Protein AF-H9WPU0-F1 (afdb_monomer_lite)

Sequence (119 aa):
LEGKLTPQDVCSEEHQRLALEAARQGIVLLKNSRGYLPLSKTQTKSLAVIGPNANKGLTLLGNYFGPPCNIITPLQGLQKYVANTLYYPGCEDVACISDNLFGEALENANKVDAVVVVV

pLDDT: mean 94.8, std 6.62, range [50.38, 98.56]

Structure (mmCIF, N/CA/C/O backbone):
data_AF-H9WPU0-F1
#
_entry.id   AF-H9WPU0-F1
#
loop_
_atom_site.group_PDB
_atom_site.id
_atom_site.type_symbol
_atom_site.label_atom_id
_atom_site.label_alt_id
_atom_site.label_comp_id
_atom_site.label_asym_id
_atom_site.label_entity_id
_atom_site.label_seq_id
_atom_site.pdbx_PDB_ins_code
_atom_site.Cartn_x
_atom_site.Cartn_y
_atom_site.Cartn_z
_atom_site.occupancy
_atom_site.B_iso_or_equiv
_atom_site.auth_seq_id
_atom_site.auth_comp_id
_atom_site.auth_asym_id
_atom_site.auth_atom_id
_atom_site.pdbx_PDB_model_num
ATOM 1 N N . LEU A 1 1 ? 19.079 5.081 -36.554 1.00 50.38 1 LEU A N 1
ATOM 2 C CA . LEU A 1 1 ? 18.865 5.688 -35.223 1.00 50.38 1 LEU A CA 1
ATOM 3 C C . LEU A 1 1 ? 19.000 4.569 -34.206 1.00 50.38 1 LEU A C 1
ATOM 5 O O . LEU A 1 1 ? 18.004 3.975 -33.822 1.00 50.38 1 LEU A O 1
ATOM 9 N N . GLU A 1 2 ? 20.231 4.194 -33.871 1.00 56.12 2 GLU A N 1
ATOM 10 C CA . GLU A 1 2 ? 20.459 3.204 -32.817 1.00 56.12 2 GLU A CA 1
ATOM 11 C C . GLU A 1 2 ? 20.368 3.919 -31.467 1.00 56.12 2 GLU A C 1
ATOM 13 O O . GLU A 1 2 ? 20.983 4.971 -31.268 1.00 56.12 2 GLU A O 1
ATOM 18 N N . GLY A 1 3 ? 19.505 3.413 -30.587 1.00 67.44 3 GLY A N 1
ATOM 19 C CA . GLY A 1 3 ? 19.231 4.020 -29.290 1.00 67.44 3 GLY A CA 1
ATOM 20 C C . GLY A 1 3 ? 20.454 3.927 -28.383 1.00 67.44 3 GLY A C 1
ATOM 21 O O . GLY A 1 3 ? 20.962 2.840 -28.137 1.00 67.44 3 GLY A O 1
ATOM 22 N N . LYS A 1 4 ? 20.908 5.068 -27.858 1.00 84.81 4 LYS A N 1
ATOM 23 C CA . LYS A 1 4 ? 22.030 5.176 -26.909 1.00 84.81 4 LYS A CA 1
ATOM 24 C C . LYS A 1 4 ? 21.638 4.799 -25.470 1.00 84.81 4 LYS 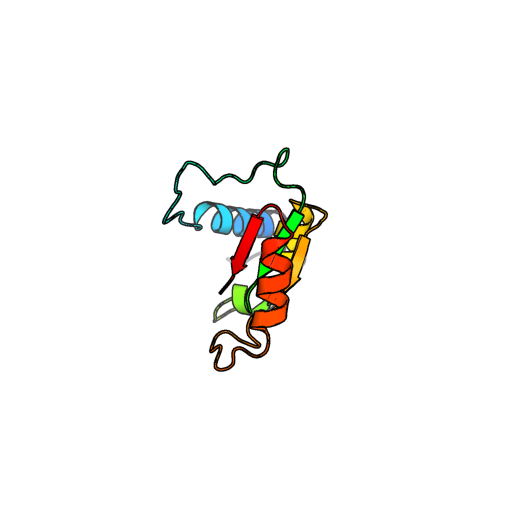A C 1
ATOM 26 O O . LYS A 1 4 ? 22.143 5.403 -24.533 1.00 84.81 4 LYS A O 1
ATOM 31 N N . LEU A 1 5 ? 20.699 3.873 -25.294 1.00 87.88 5 LEU A N 1
ATOM 32 C CA . LEU A 1 5 ? 20.267 3.448 -23.965 1.00 87.88 5 LEU A CA 1
ATOM 33 C C . LEU A 1 5 ? 21.208 2.366 -23.440 1.00 87.88 5 LEU A C 1
ATOM 35 O O . LEU A 1 5 ? 21.546 1.414 -24.141 1.00 87.88 5 LEU A O 1
ATOM 39 N N . THR A 1 6 ? 21.610 2.517 -22.190 1.00 91.00 6 THR A N 1
ATOM 40 C CA . THR A 1 6 ? 22.473 1.608 -21.445 1.00 91.00 6 THR A CA 1
ATOM 41 C C . THR A 1 6 ? 21.722 1.057 -20.231 1.00 91.00 6 THR A C 1
ATOM 43 O O . THR A 1 6 ? 20.695 1.608 -19.827 1.00 91.00 6 THR A O 1
ATOM 46 N N . PRO A 1 7 ? 22.232 0.003 -19.570 1.00 89.19 7 PRO A N 1
ATOM 47 C CA . PRO A 1 7 ? 21.652 -0.468 -18.315 1.00 89.19 7 PRO A CA 1
ATOM 48 C C . PRO A 1 7 ? 21.574 0.595 -17.206 1.00 89.19 7 PRO A C 1
ATOM 50 O O . PRO A 1 7 ? 20.757 0.448 -16.307 1.00 89.19 7 PRO A O 1
ATOM 53 N N . GLN A 1 8 ? 22.387 1.659 -17.257 1.00 89.12 8 GLN A N 1
ATOM 54 C CA . GLN A 1 8 ? 22.339 2.754 -16.275 1.00 89.12 8 GLN A CA 1
ATOM 55 C C . GLN A 1 8 ? 21.109 3.654 -16.460 1.00 89.12 8 GLN A C 1
ATOM 57 O O . GLN A 1 8 ? 20.684 4.317 -15.516 1.00 89.12 8 GLN A O 1
ATOM 62 N N . ASP A 1 9 ? 20.524 3.658 -17.659 1.00 91.00 9 ASP A N 1
ATOM 63 C CA . ASP A 1 9 ? 19.299 4.400 -17.966 1.00 91.00 9 ASP A CA 1
ATOM 64 C C . ASP A 1 9 ? 18.046 3.640 -17.487 1.00 91.00 9 ASP A C 1
ATOM 66 O O . ASP A 1 9 ? 16.971 4.216 -17.290 1.00 91.00 9 ASP A O 1
ATOM 70 N N . VAL A 1 10 ? 18.181 2.332 -17.245 1.00 90.88 10 VAL A N 1
ATOM 71 C CA . VAL A 1 10 ? 17.145 1.497 -16.631 1.00 90.88 10 VAL A CA 1
ATOM 72 C C . VAL A 1 10 ? 17.080 1.808 -15.135 1.00 90.88 10 VAL A C 1
ATOM 74 O O . VAL A 1 10 ? 18.100 1.969 -14.476 1.00 90.88 10 VAL A O 1
ATOM 77 N N . CYS A 1 11 ? 15.869 1.891 -14.578 1.00 92.94 11 CYS A N 1
ATOM 78 C CA . CYS A 1 11 ? 15.650 2.208 -13.160 1.00 92.94 11 CYS A CA 1
ATOM 79 C C . CYS A 1 11 ? 16.179 3.578 -12.693 1.00 92.94 11 CYS A C 1
ATOM 81 O O . CYS A 1 11 ? 16.330 3.781 -11.485 1.00 92.94 11 CYS A O 1
ATOM 83 N N . SER A 1 12 ? 16.415 4.526 -13.608 1.00 94.81 12 SER A N 1
ATOM 84 C CA . SER A 1 12 ? 16.805 5.896 -13.259 1.00 94.81 12 SER A CA 1
ATOM 85 C C . SER A 1 12 ? 15.817 6.545 -12.279 1.00 94.81 12 SER A C 1
ATOM 87 O O . SER A 1 12 ? 14.634 6.190 -12.213 1.00 94.81 12 SER A O 1
ATOM 89 N N . GLU A 1 13 ? 16.291 7.525 -11.506 1.00 95.25 13 GLU A N 1
ATOM 90 C CA . GLU A 1 13 ? 15.433 8.247 -10.562 1.00 95.25 13 GLU A CA 1
ATOM 91 C C . GLU A 1 13 ? 14.258 8.935 -11.277 1.00 95.25 13 GLU A C 1
ATOM 93 O O . GLU A 1 13 ? 13.142 8.951 -10.762 1.00 95.25 13 GLU A O 1
ATOM 98 N N . GLU A 1 14 ? 14.484 9.450 -12.486 1.00 95.88 14 GLU A N 1
ATOM 99 C CA . GLU A 1 14 ? 13.445 10.058 -13.315 1.00 95.88 14 GLU A CA 1
ATOM 100 C C . GLU A 1 14 ? 12.329 9.060 -13.658 1.00 95.88 14 GLU A C 1
ATOM 102 O O . GLU A 1 14 ? 11.154 9.361 -13.442 1.00 95.88 14 GLU A O 1
ATOM 107 N N . HIS A 1 15 ? 12.675 7.843 -14.093 1.00 95.94 15 HIS A N 1
ATOM 108 C CA . HIS A 1 15 ? 11.690 6.798 -14.385 1.00 95.94 15 HIS A CA 1
ATOM 109 C C . HIS A 1 15 ? 10.909 6.374 -13.132 1.00 95.94 15 HIS A C 1
ATOM 111 O O . HIS A 1 15 ? 9.689 6.206 -13.185 1.00 95.94 15 HIS A O 1
ATOM 117 N N . GLN A 1 16 ? 11.584 6.247 -11.984 1.00 95.94 16 GLN A N 1
ATOM 118 C CA . GLN A 1 16 ? 10.922 5.917 -10.716 1.00 95.94 16 GLN A CA 1
ATOM 119 C C . GLN A 1 16 ? 9.982 7.040 -10.247 1.00 95.94 16 GLN A C 1
ATOM 121 O O . GLN A 1 16 ? 8.881 6.764 -9.765 1.00 95.94 16 GLN A O 1
ATOM 126 N N . ARG A 1 17 ? 10.376 8.310 -10.419 1.00 97.06 17 ARG A N 1
ATOM 127 C CA . ARG A 1 17 ? 9.525 9.474 -10.122 1.00 97.06 17 ARG A CA 1
ATOM 128 C C . ARG A 1 17 ? 8.308 9.528 -11.042 1.00 97.06 17 ARG A C 1
ATOM 130 O O . ARG A 1 17 ? 7.214 9.786 -10.549 1.00 97.06 17 ARG A O 1
ATOM 137 N N . LEU A 1 18 ? 8.472 9.237 -12.333 1.00 97.50 18 LEU A N 1
ATOM 138 C CA . LEU A 1 18 ? 7.358 9.177 -13.280 1.00 97.50 18 LEU A CA 1
ATOM 139 C C . LEU A 1 18 ? 6.354 8.078 -12.905 1.00 97.50 18 LEU A C 1
ATOM 141 O O . LEU A 1 18 ? 5.153 8.334 -12.889 1.00 97.50 18 LEU A O 1
ATOM 145 N N . ALA A 1 19 ? 6.830 6.883 -12.537 1.00 96.25 19 ALA A N 1
ATOM 146 C CA . ALA A 1 19 ? 5.964 5.798 -12.071 1.00 96.25 19 ALA A CA 1
ATOM 147 C C . ALA A 1 19 ? 5.192 6.180 -10.793 1.00 96.25 19 ALA A C 1
ATOM 149 O O . ALA A 1 19 ? 3.994 5.915 -10.681 1.00 96.25 19 ALA A O 1
ATOM 150 N N . LEU A 1 20 ? 5.857 6.852 -9.845 1.00 96.88 20 LEU A N 1
ATOM 151 C CA . LEU A 1 20 ? 5.220 7.364 -8.632 1.00 96.88 20 LEU A CA 1
ATOM 152 C C . LEU A 1 20 ? 4.157 8.426 -8.942 1.00 96.88 20 LEU A C 1
ATOM 154 O O . LEU A 1 20 ? 3.092 8.422 -8.325 1.00 96.88 20 LEU A O 1
ATOM 158 N N . GLU A 1 21 ? 4.431 9.330 -9.879 1.00 98.44 21 GLU A N 1
ATOM 159 C CA . GLU A 1 21 ? 3.486 10.376 -10.268 1.00 98.44 21 GLU A CA 1
ATOM 160 C C . GLU A 1 21 ? 2.262 9.793 -10.980 1.00 98.44 21 GLU A C 1
ATOM 162 O O . GLU A 1 21 ? 1.132 10.126 -10.628 1.00 98.44 21 GLU A O 1
ATOM 167 N N . ALA A 1 22 ? 2.469 8.842 -11.893 1.00 98.12 22 ALA A N 1
ATOM 168 C CA . ALA A 1 22 ? 1.381 8.119 -12.542 1.00 98.12 22 ALA A CA 1
ATOM 169 C C . ALA A 1 22 ? 0.475 7.419 -11.512 1.00 98.12 22 ALA A C 1
ATOM 171 O O . ALA A 1 22 ? -0.748 7.534 -11.587 1.00 98.12 22 ALA A O 1
ATOM 172 N N . ALA A 1 23 ? 1.056 6.762 -10.501 1.00 96.81 23 ALA A N 1
ATOM 173 C CA . ALA A 1 23 ? 0.289 6.146 -9.418 1.00 96.81 23 ALA A CA 1
ATOM 174 C C . ALA A 1 23 ? -0.495 7.183 -8.592 1.00 96.81 23 ALA A C 1
ATOM 176 O O . ALA A 1 23 ? -1.661 6.959 -8.272 1.00 96.81 23 ALA A O 1
ATOM 177 N N . ARG A 1 24 ? 0.110 8.334 -8.267 1.00 97.88 24 ARG A N 1
ATOM 178 C CA . ARG A 1 24 ? -0.555 9.419 -7.520 1.00 97.88 24 ARG A CA 1
ATOM 179 C C . ARG A 1 24 ? -1.746 10.004 -8.270 1.00 97.88 24 ARG A C 1
ATOM 181 O O . ARG A 1 24 ? -2.761 10.286 -7.643 1.00 97.88 24 ARG A O 1
ATOM 188 N N . GLN A 1 25 ? -1.623 10.176 -9.583 1.00 98.50 25 GLN A N 1
ATOM 189 C CA . GLN A 1 25 ? -2.689 10.728 -10.420 1.00 98.50 25 GLN A CA 1
ATOM 190 C C . GLN A 1 25 ? -3.754 9.689 -10.797 1.00 98.50 25 GLN A C 1
ATOM 192 O O . GLN A 1 25 ? -4.892 10.057 -11.075 1.00 98.50 25 GLN A O 1
ATOM 197 N N . GLY A 1 26 ? -3.407 8.398 -10.797 1.00 98.12 26 GLY A N 1
ATOM 198 C CA . GLY A 1 26 ? -4.310 7.310 -11.181 1.00 98.12 26 GLY A CA 1
ATOM 199 C C . GLY A 1 26 ? -5.256 6.815 -10.079 1.00 98.12 26 GLY A C 1
ATOM 200 O O . GLY A 1 26 ? -6.208 6.098 -10.384 1.00 98.12 26 GLY A O 1
ATOM 201 N N . ILE A 1 27 ? -5.029 7.165 -8.807 1.00 98.25 27 ILE A N 1
ATOM 202 C CA . ILE A 1 27 ? -5.904 6.750 -7.696 1.00 98.25 27 ILE A CA 1
ATOM 203 C C . ILE A 1 27 ? -7.214 7.548 -7.722 1.00 98.25 27 ILE A C 1
ATOM 205 O O . ILE A 1 27 ? -7.213 8.777 -7.687 1.00 98.25 27 ILE A O 1
ATOM 209 N N . VAL A 1 28 ? -8.347 6.839 -7.692 1.00 98.25 28 VAL A N 1
ATOM 210 C CA . VAL A 1 28 ? -9.689 7.439 -7.695 1.00 98.25 28 VAL A CA 1
ATOM 211 C C . VAL A 1 28 ? -10.342 7.326 -6.316 1.00 98.25 28 VAL A C 1
ATOM 213 O O . VAL A 1 28 ? -10.565 6.231 -5.800 1.00 98.25 28 VAL A O 1
ATOM 216 N N . LEU A 1 29 ? -10.712 8.465 -5.727 1.00 98.19 29 LEU A N 1
ATOM 217 C CA . LEU A 1 29 ? -11.494 8.520 -4.490 1.00 98.19 29 LEU A CA 1
ATOM 218 C C . LEU A 1 29 ? -12.991 8.380 -4.797 1.00 98.19 29 LEU A C 1
ATOM 220 O O . LEU A 1 29 ? -13.650 9.350 -5.161 1.00 98.19 29 LEU A O 1
ATOM 224 N N . LEU A 1 30 ? -13.539 7.175 -4.621 1.00 98.38 30 LEU A N 1
ATOM 225 C CA . LEU A 1 30 ? -14.954 6.895 -4.912 1.00 98.38 30 LEU A CA 1
ATOM 226 C C . LEU A 1 30 ? -15.916 7.408 -3.831 1.00 98.38 30 LEU A C 1
ATOM 228 O O . LEU A 1 30 ? -17.041 7.802 -4.129 1.00 98.38 30 LEU A O 1
ATOM 232 N N . LYS A 1 31 ? -15.499 7.385 -2.560 1.00 98.00 31 LYS A N 1
ATOM 233 C CA . LYS A 1 31 ? -16.334 7.790 -1.424 1.00 98.00 31 LYS A CA 1
ATOM 234 C C . LYS A 1 31 ? -15.485 8.428 -0.334 1.00 98.00 31 LYS A C 1
ATOM 236 O O . LYS A 1 31 ? -14.508 7.841 0.115 1.00 98.00 31 LYS A O 1
ATOM 241 N N . ASN A 1 32 ? -15.916 9.592 0.146 1.00 97.88 32 ASN A N 1
ATOM 242 C CA . ASN A 1 32 ? -15.368 10.229 1.341 1.00 97.88 32 ASN A CA 1
ATOM 243 C C . ASN A 1 32 ? -16.509 10.794 2.188 1.00 97.88 32 ASN A C 1
ATOM 245 O O . ASN A 1 32 ? -17.075 11.843 1.887 1.00 97.88 32 ASN A O 1
ATOM 249 N N . SER A 1 33 ? -16.898 10.063 3.228 1.00 96.56 33 SER A N 1
ATOM 250 C CA . SER A 1 33 ? -18.002 10.461 4.100 1.00 96.56 33 SER A CA 1
ATOM 251 C C . SER A 1 33 ? -17.482 11.269 5.284 1.00 96.56 33 SER A C 1
ATOM 253 O O . SER A 1 33 ? -16.524 10.862 5.935 1.00 96.56 33 SER A O 1
ATOM 255 N N . ARG A 1 34 ? -18.147 12.393 5.588 1.00 94.50 34 ARG A N 1
ATOM 256 C CA . ARG A 1 34 ? -17.822 13.278 6.726 1.00 94.50 34 ARG A CA 1
ATOM 257 C C . ARG A 1 34 ? -16.387 13.832 6.711 1.00 94.50 34 ARG A C 1
ATOM 259 O O . ARG A 1 34 ? -15.862 14.166 7.764 1.00 94.50 34 ARG A O 1
ATOM 266 N N . GLY A 1 35 ? -15.759 13.912 5.535 1.00 93.25 35 GLY A N 1
ATOM 267 C CA . GLY A 1 35 ? -14.389 14.418 5.399 1.00 93.25 35 GLY A CA 1
ATOM 268 C C . GLY A 1 35 ? -13.348 13.573 6.138 1.00 93.25 35 GLY A C 1
ATOM 269 O O . GLY A 1 35 ? -12.367 14.119 6.627 1.00 93.25 35 GLY A O 1
ATOM 270 N N . TYR A 1 36 ? -13.574 12.260 6.257 1.00 94.88 36 TYR A N 1
ATOM 271 C CA . TYR A 1 36 ? -12.682 11.359 6.992 1.00 94.88 36 TYR A CA 1
ATOM 272 C C . TYR A 1 36 ? -11.271 11.2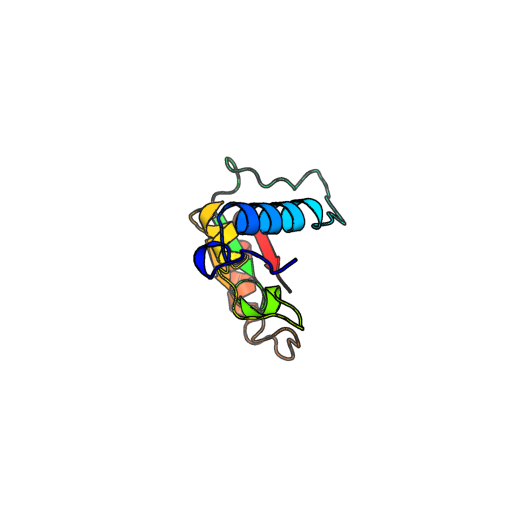92 6.388 1.00 94.88 36 TYR A C 1
ATOM 274 O O . TYR A 1 36 ? -10.290 11.145 7.113 1.00 94.88 36 TYR A O 1
ATOM 282 N N . LEU A 1 37 ? -11.166 11.414 5.060 1.00 96.81 37 LEU A N 1
ATOM 283 C CA . LEU A 1 37 ? -9.891 11.598 4.372 1.00 96.81 37 LEU A CA 1
ATOM 284 C C . LEU A 1 37 ? -9.636 13.085 4.068 1.00 96.81 37 LEU A C 1
ATOM 286 O O . LEU A 1 37 ? -10.580 13.777 3.667 1.00 96.81 37 LEU A O 1
ATOM 290 N N . PRO A 1 38 ? -8.373 13.554 4.167 1.00 96.31 38 PRO A N 1
ATOM 291 C CA . PRO A 1 38 ? -7.164 12.782 4.491 1.00 96.31 38 PRO A CA 1
ATOM 292 C C . PRO A 1 38 ? -7.067 12.403 5.978 1.00 96.31 38 PRO A C 1
ATOM 294 O O . PRO A 1 38 ? -7.522 13.147 6.842 1.00 96.31 38 PRO A O 1
ATOM 297 N N . LEU A 1 39 ? -6.425 11.266 6.273 1.00 95.75 39 LEU A N 1
ATOM 298 C CA . LEU A 1 39 ? -6.142 10.869 7.655 1.00 95.75 39 LEU A CA 1
ATOM 299 C C . LEU A 1 39 ? -5.305 11.948 8.351 1.00 95.75 39 LEU A C 1
ATOM 301 O O . LEU A 1 39 ? -4.338 12.468 7.795 1.00 95.75 39 LEU A O 1
ATOM 305 N N . SER A 1 40 ? -5.665 12.287 9.582 1.00 94.50 40 SER A N 1
ATOM 306 C CA . SER A 1 40 ? -4.950 13.312 10.332 1.00 94.50 40 SER A CA 1
ATOM 307 C C . SER A 1 40 ? -3.708 12.726 10.997 1.00 94.50 40 SER A C 1
ATOM 309 O O . SER A 1 40 ? -3.816 11.889 11.885 1.00 94.50 40 SER A O 1
ATOM 311 N N . LYS A 1 41 ? -2.515 13.242 10.681 1.00 90.44 41 LYS A N 1
ATOM 312 C CA . LYS A 1 41 ? -1.277 12.865 11.396 1.00 90.44 41 LYS A CA 1
ATOM 313 C C . LYS A 1 41 ? -1.293 13.238 12.885 1.00 90.44 41 LYS A C 1
ATOM 315 O O . LYS A 1 41 ? -0.501 12.715 13.676 1.00 90.44 41 LYS A O 1
ATOM 320 N N . THR A 1 42 ? -2.147 14.181 13.290 1.00 93.00 42 THR A N 1
ATOM 321 C CA . THR A 1 42 ? -2.254 14.597 14.693 1.00 93.00 42 THR A CA 1
ATOM 322 C C . THR A 1 42 ? -3.221 13.728 15.483 1.00 93.00 42 THR A C 1
ATOM 324 O O . THR A 1 42 ? -2.964 13.527 16.664 1.00 93.00 42 THR A O 1
ATOM 327 N N . GLN A 1 43 ? -4.261 13.179 14.850 1.00 94.62 43 GLN A N 1
ATOM 328 C CA . GLN A 1 43 ? -5.288 12.372 15.523 1.00 94.62 43 GLN A CA 1
ATOM 329 C C . GLN A 1 43 ? -5.090 10.866 15.312 1.00 94.62 43 GLN A C 1
ATOM 331 O O . GLN A 1 43 ? -5.299 10.096 16.236 1.00 94.62 43 GLN A O 1
ATOM 336 N N . THR A 1 44 ? -4.637 10.440 14.134 1.00 97.00 44 THR A N 1
ATOM 337 C CA . THR A 1 44 ? -4.370 9.034 13.820 1.00 97.00 44 THR A CA 1
ATOM 338 C C . THR A 1 44 ? -2.965 8.673 14.285 1.00 97.00 44 THR A C 1
ATOM 340 O O . THR A 1 44 ? -1.974 8.989 13.622 1.00 97.00 44 THR A O 1
ATOM 343 N N . LYS A 1 45 ? -2.861 8.050 15.457 1.00 97.31 45 LYS A N 1
ATOM 344 C CA . LYS A 1 45 ? -1.595 7.591 16.039 1.00 97.31 45 LYS A CA 1
ATOM 345 C C . LYS A 1 45 ? -1.362 6.108 15.833 1.00 97.31 45 LYS A C 1
ATOM 347 O O . LYS A 1 45 ? -0.209 5.698 15.889 1.00 97.31 45 LYS A O 1
ATOM 352 N N . SER A 1 46 ? -2.415 5.348 15.562 1.00 98.25 46 SER A N 1
ATOM 353 C CA . SER A 1 46 ? -2.397 3.909 15.346 1.00 98.25 46 SER A CA 1
ATOM 354 C C . SER A 1 46 ? -3.246 3.504 14.140 1.00 98.25 46 SER A C 1
ATOM 356 O O . SER A 1 46 ? -4.311 4.074 13.894 1.00 98.25 46 SER A O 1
ATOM 358 N N . LEU A 1 47 ? -2.761 2.524 13.377 1.00 98.19 47 LEU A N 1
ATOM 359 C CA . LEU A 1 47 ? -3.451 1.952 12.223 1.00 98.19 47 LEU A CA 1
ATOM 360 C C . LEU A 1 47 ? -3.475 0.428 12.301 1.00 98.19 47 LEU A C 1
ATOM 362 O O . LEU A 1 47 ? -2.446 -0.201 12.551 1.00 98.19 47 LEU A O 1
ATOM 366 N N . ALA A 1 48 ? -4.624 -0.160 11.978 1.00 98.56 48 ALA A N 1
ATOM 367 C CA . ALA A 1 48 ? -4.697 -1.549 11.539 1.00 98.56 48 ALA A CA 1
ATOM 368 C C . ALA A 1 48 ? -4.805 -1.568 10.011 1.00 98.56 48 ALA A C 1
ATOM 370 O O . ALA A 1 48 ? -5.737 -1.000 9.439 1.00 98.56 48 ALA A O 1
ATOM 371 N N . VAL A 1 49 ? -3.854 -2.216 9.344 1.00 98.56 49 VAL A N 1
ATOM 372 C CA . VAL A 1 49 ? -3.916 -2.482 7.906 1.00 98.56 49 VAL A CA 1
ATOM 373 C C . VAL A 1 49 ? -4.370 -3.917 7.733 1.00 98.56 49 VAL A C 1
ATOM 375 O O . VAL A 1 49 ? -3.689 -4.837 8.180 1.00 98.56 49 VAL A O 1
ATOM 378 N N . ILE A 1 50 ? -5.533 -4.101 7.119 1.00 98.56 50 ILE A N 1
ATOM 379 C CA . ILE A 1 50 ? -6.200 -5.396 7.033 1.00 98.56 50 ILE A CA 1
ATOM 380 C C . ILE A 1 50 ? -6.355 -5.796 5.571 1.00 98.56 50 ILE A C 1
ATOM 382 O O . ILE A 1 50 ? -6.711 -4.964 4.741 1.00 98.56 50 ILE A O 1
ATOM 386 N N . GLY A 1 51 ? -6.130 -7.063 5.249 1.00 97.81 51 GLY A N 1
ATOM 387 C CA . GLY A 1 51 ? -6.504 -7.625 3.955 1.00 97.81 51 GLY A CA 1
ATOM 388 C C . GLY A 1 51 ? -5.333 -8.215 3.165 1.00 97.81 51 GLY A C 1
ATOM 389 O O . GLY A 1 51 ? -4.183 -7.780 3.299 1.00 97.81 51 GLY A O 1
ATOM 390 N N . PRO A 1 52 ? -5.623 -9.196 2.296 1.00 96.25 52 PRO A N 1
ATOM 391 C CA . PRO A 1 52 ? -4.620 -10.033 1.640 1.00 96.25 52 PRO A CA 1
ATOM 392 C C . PRO A 1 52 ? -3.714 -9.271 0.661 1.00 96.25 52 PRO A C 1
ATOM 394 O O . PRO A 1 52 ? -2.624 -9.755 0.352 1.00 96.25 52 PRO A O 1
ATOM 397 N N . ASN A 1 53 ? -4.120 -8.084 0.191 1.00 96.56 53 ASN A N 1
ATOM 398 C CA . ASN A 1 53 ? -3.336 -7.261 -0.737 1.00 96.56 53 ASN A CA 1
ATOM 399 C C . ASN A 1 53 ? -2.445 -6.226 -0.036 1.00 96.56 53 ASN A C 1
ATOM 401 O O . ASN A 1 53 ? -1.572 -5.632 -0.672 1.00 96.56 53 ASN A O 1
ATOM 405 N N . ALA A 1 54 ? -2.595 -6.032 1.277 1.00 97.56 54 ALA A N 1
ATOM 406 C CA . ALA A 1 54 ? -1.864 -5.003 2.015 1.00 97.56 54 ALA A CA 1
ATOM 407 C C . ALA A 1 54 ? -0.339 -5.187 1.988 1.00 97.56 54 ALA A C 1
ATOM 409 O O . ALA A 1 54 ? 0.399 -4.200 2.012 1.00 97.56 54 ALA A O 1
ATOM 410 N N . ASN A 1 55 ? 0.135 -6.437 1.934 1.00 96.81 55 ASN A N 1
ATOM 411 C CA . ASN A 1 55 ? 1.560 -6.770 1.971 1.00 96.81 55 ASN A CA 1
ATOM 412 C C . ASN A 1 55 ? 2.006 -7.728 0.849 1.00 96.81 55 ASN A C 1
ATOM 414 O O . ASN A 1 55 ? 2.982 -8.461 1.005 1.00 96.81 55 ASN A O 1
ATOM 418 N N . LYS A 1 56 ? 1.306 -7.734 -0.295 1.00 93.94 56 LYS A N 1
ATOM 419 C CA . LYS A 1 56 ? 1.676 -8.540 -1.472 1.00 93.94 56 LYS A CA 1
ATOM 420 C C . LYS A 1 56 ? 2.177 -7.647 -2.603 1.00 93.94 56 LYS A C 1
ATOM 422 O O . LYS A 1 56 ? 1.392 -7.096 -3.365 1.00 93.94 56 LYS A O 1
ATOM 427 N N . GLY A 1 57 ? 3.501 -7.531 -2.727 1.00 90.19 57 GLY A N 1
ATOM 428 C CA . GLY A 1 57 ? 4.134 -6.709 -3.762 1.00 90.19 57 GLY A CA 1
ATOM 429 C C . GLY A 1 57 ? 3.726 -7.119 -5.180 1.00 90.19 57 GLY A C 1
ATOM 430 O O . GLY A 1 57 ? 3.267 -6.280 -5.943 1.00 90.19 57 GLY A O 1
ATOM 431 N N . LEU A 1 58 ? 3.813 -8.409 -5.520 1.00 90.50 58 LEU A N 1
ATOM 432 C CA . LEU A 1 58 ? 3.501 -8.889 -6.874 1.00 90.50 58 LEU A CA 1
ATOM 433 C C . LEU A 1 58 ? 2.074 -8.551 -7.327 1.00 90.50 58 LEU A C 1
ATOM 435 O O . LEU A 1 58 ? 1.878 -8.258 -8.502 1.00 90.50 58 LEU A O 1
ATOM 439 N N . THR A 1 59 ? 1.102 -8.518 -6.409 1.00 90.31 59 THR A N 1
ATOM 440 C CA . THR A 1 59 ? -0.279 -8.134 -6.738 1.00 90.31 59 THR A CA 1
ATOM 441 C C . THR A 1 59 ? -0.365 -6.716 -7.310 1.00 90.31 59 THR A C 1
ATOM 443 O O . THR A 1 59 ? -1.179 -6.461 -8.191 1.00 90.31 59 THR A O 1
ATOM 446 N N . LEU A 1 60 ? 0.506 -5.801 -6.874 1.00 88.56 60 LEU A N 1
ATOM 447 C CA . LEU A 1 60 ? 0.525 -4.411 -7.344 1.00 88.56 60 LEU A CA 1
ATOM 448 C C . LEU A 1 60 ? 0.928 -4.273 -8.81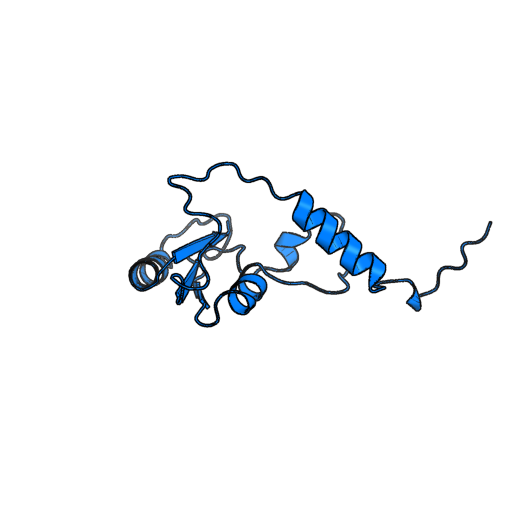5 1.00 88.56 60 LEU A C 1
ATOM 450 O O . LEU A 1 60 ? 0.661 -3.241 -9.423 1.00 88.56 60 LEU A O 1
ATOM 454 N N . LEU A 1 61 ? 1.610 -5.278 -9.369 1.00 93.19 61 LEU A N 1
ATOM 455 C CA . LEU A 1 61 ? 2.168 -5.224 -10.719 1.00 93.19 61 LEU A CA 1
ATOM 456 C C . LEU A 1 61 ? 1.173 -5.683 -11.793 1.00 93.19 61 LEU A C 1
ATOM 458 O O . LEU A 1 61 ? 1.421 -5.472 -12.977 1.00 93.19 61 LEU A O 1
ATOM 462 N N . GLY A 1 62 ? 0.057 -6.307 -11.401 1.00 93.31 62 GLY A N 1
ATOM 463 C CA . GLY A 1 62 ? -0.931 -6.834 -12.338 1.00 93.31 62 GLY A CA 1
ATOM 464 C C . GLY A 1 62 ? -0.354 -7.946 -13.219 1.00 93.31 62 GLY A C 1
ATOM 465 O O . GLY A 1 62 ? 0.099 -8.975 -12.722 1.00 93.31 62 GLY A O 1
ATOM 466 N N . ASN A 1 63 ? -0.397 -7.760 -14.538 1.00 94.81 63 ASN A N 1
ATOM 467 C CA . ASN A 1 63 ? 0.127 -8.700 -15.528 1.00 94.81 63 ASN A CA 1
ATOM 468 C C . ASN A 1 63 ? 1.137 -8.012 -16.465 1.00 94.81 63 ASN A C 1
ATOM 470 O O . ASN A 1 63 ? 1.336 -6.805 -16.393 1.00 94.81 63 ASN A O 1
ATOM 474 N N . TYR A 1 64 ? 1.799 -8.789 -17.332 1.00 95.62 64 TYR A N 1
ATOM 475 C CA . TYR A 1 64 ? 2.769 -8.275 -18.316 1.00 95.62 64 TYR A CA 1
ATOM 476 C C . TYR A 1 64 ? 3.879 -7.383 -17.718 1.00 95.62 64 TYR A C 1
ATOM 478 O O . TYR A 1 64 ? 4.361 -6.453 -18.362 1.00 95.62 64 TYR A O 1
ATOM 486 N N . PHE A 1 65 ? 4.320 -7.689 -16.495 1.00 94.56 65 PHE A N 1
ATOM 487 C CA . PHE A 1 65 ? 5.405 -6.977 -15.826 1.00 94.56 65 PHE A CA 1
ATOM 488 C C . PHE A 1 65 ? 6.740 -7.727 -15.943 1.00 94.56 65 PHE A C 1
ATOM 490 O O . PHE A 1 65 ? 6.787 -8.957 -15.973 1.00 94.56 65 PHE A O 1
ATOM 497 N N . GLY A 1 66 ? 7.839 -6.972 -15.972 1.00 92.19 66 GLY A N 1
ATOM 498 C CA . GLY A 1 66 ? 9.186 -7.485 -15.715 1.00 92.19 66 GLY A CA 1
ATOM 499 C C . GLY A 1 66 ? 9.598 -7.271 -14.252 1.00 92.19 66 GLY A C 1
ATOM 500 O O . GLY A 1 66 ? 8.854 -6.647 -13.492 1.00 92.19 66 GLY A O 1
ATOM 501 N N . PRO A 1 67 ? 10.782 -7.750 -13.834 1.00 92.12 67 PRO A N 1
ATOM 502 C CA . PRO A 1 67 ? 11.299 -7.498 -12.490 1.00 92.12 67 PRO A CA 1
ATOM 503 C C . PRO A 1 67 ? 11.319 -5.989 -12.173 1.00 92.12 67 PRO A C 1
ATOM 505 O O . PRO A 1 67 ? 11.928 -5.227 -12.929 1.00 92.12 67 PRO A O 1
ATOM 508 N N . PRO A 1 68 ? 10.653 -5.526 -11.098 1.00 92.38 68 PRO A N 1
ATOM 509 C CA . PRO A 1 68 ? 10.598 -4.105 -10.785 1.00 92.38 68 PRO A CA 1
ATOM 510 C C . PRO A 1 68 ? 11.924 -3.622 -10.188 1.00 92.38 68 PRO A C 1
ATOM 512 O O . PRO A 1 68 ? 12.597 -4.350 -9.462 1.00 92.38 68 PRO A O 1
ATOM 515 N N . CYS A 1 69 ? 12.256 -2.352 -10.420 1.00 93.50 69 CYS A N 1
ATOM 516 C CA . CYS A 1 69 ? 13.407 -1.693 -9.793 1.00 93.50 69 CYS A CA 1
ATOM 517 C C . CYS A 1 69 ? 13.270 -1.602 -8.267 1.00 93.50 69 CYS A C 1
ATOM 519 O O . CYS A 1 69 ? 14.244 -1.698 -7.528 1.00 93.50 69 CYS A O 1
ATOM 521 N N . ASN A 1 70 ? 12.043 -1.361 -7.807 1.00 93.12 70 ASN A N 1
ATOM 522 C CA . ASN A 1 70 ? 11.677 -1.237 -6.407 1.00 93.12 70 ASN A CA 1
ATOM 523 C C . ASN A 1 70 ? 10.181 -1.531 -6.261 1.00 93.12 70 ASN A C 1
ATOM 525 O O . ASN A 1 70 ? 9.407 -1.285 -7.188 1.00 93.12 70 ASN A O 1
ATOM 529 N N . ILE A 1 71 ? 9.769 -2.019 -5.094 1.00 94.56 71 ILE A N 1
ATOM 530 C CA . ILE A 1 71 ? 8.367 -2.260 -4.780 1.00 94.56 71 ILE A CA 1
ATOM 531 C C . ILE A 1 71 ? 8.064 -1.822 -3.353 1.00 94.56 71 ILE A C 1
ATOM 533 O O . ILE A 1 71 ? 8.764 -2.198 -2.418 1.00 94.56 71 ILE A O 1
ATOM 537 N N . ILE A 1 72 ? 7.022 -1.004 -3.199 1.00 96.62 72 ILE A N 1
ATOM 538 C CA . ILE A 1 72 ? 6.548 -0.528 -1.899 1.00 96.62 72 ILE A CA 1
ATOM 539 C C . ILE A 1 72 ? 5.118 -1.022 -1.719 1.00 96.62 72 ILE A C 1
ATOM 541 O O . ILE A 1 72 ? 4.227 -0.620 -2.467 1.00 96.62 72 ILE A O 1
ATOM 545 N N . THR A 1 73 ? 4.896 -1.896 -0.739 1.00 97.81 73 THR A N 1
ATOM 546 C CA . THR A 1 73 ? 3.548 -2.382 -0.422 1.00 97.81 73 THR A CA 1
ATOM 547 C C . THR A 1 73 ? 2.704 -1.283 0.232 1.00 97.81 73 THR A C 1
ATOM 549 O O . THR A 1 73 ? 3.263 -0.368 0.852 1.00 97.81 73 THR A O 1
ATOM 552 N N . PRO A 1 74 ? 1.360 -1.351 0.152 1.00 97.75 74 PRO A N 1
ATOM 553 C CA . PRO A 1 74 ? 0.486 -0.457 0.907 1.00 97.75 74 PRO A CA 1
ATOM 554 C C . PRO A 1 74 ? 0.844 -0.414 2.396 1.00 97.75 74 PRO A C 1
ATOM 556 O O . PRO A 1 74 ? 0.941 0.670 2.968 1.00 97.75 74 PRO A O 1
ATOM 559 N N . LEU A 1 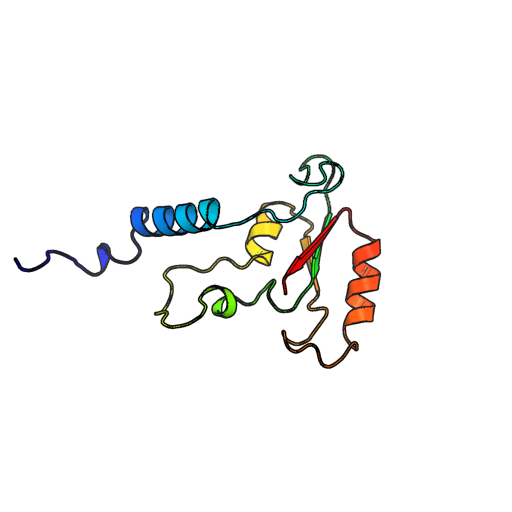75 ? 1.144 -1.571 3.000 1.00 98.56 75 LEU A N 1
ATOM 560 C CA . LEU A 1 75 ? 1.614 -1.666 4.380 1.00 98.56 75 LEU A CA 1
ATOM 561 C C . LEU A 1 75 ? 2.884 -0.837 4.614 1.00 98.56 75 LEU A C 1
ATOM 563 O O . LEU A 1 75 ? 2.909 -0.011 5.522 1.00 98.56 75 LEU A O 1
ATOM 567 N N . GLN A 1 76 ? 3.915 -1.004 3.781 1.00 98.25 76 GLN A N 1
ATOM 568 C CA . GLN A 1 76 ? 5.165 -0.245 3.911 1.00 98.25 76 GLN A CA 1
ATOM 569 C C . GLN A 1 76 ? 4.947 1.264 3.730 1.00 98.25 76 GLN A C 1
ATOM 571 O O . GLN A 1 76 ? 5.573 2.073 4.417 1.00 98.25 76 GLN A O 1
ATOM 576 N N . GLY A 1 77 ? 4.061 1.661 2.812 1.00 97.31 77 GLY A N 1
ATOM 577 C CA . GLY A 1 77 ? 3.673 3.059 2.624 1.00 97.31 77 GLY A CA 1
ATOM 578 C C . GLY A 1 77 ? 2.985 3.645 3.861 1.00 97.31 77 GLY A C 1
ATOM 579 O O . GLY A 1 77 ? 3.334 4.739 4.304 1.00 97.31 77 GLY A O 1
ATOM 580 N N . LEU A 1 78 ? 2.054 2.896 4.456 1.00 97.94 78 LEU A N 1
ATOM 581 C CA . LEU A 1 78 ? 1.298 3.309 5.641 1.00 97.94 78 LEU A CA 1
ATOM 582 C C . LEU A 1 78 ? 2.152 3.310 6.914 1.00 97.94 78 LEU A C 1
ATOM 584 O O . LEU A 1 78 ? 2.035 4.239 7.706 1.00 97.94 78 LEU A O 1
ATOM 588 N N . GLN A 1 79 ? 3.085 2.369 7.067 1.00 97.94 79 GLN A N 1
ATOM 589 C CA . GLN A 1 79 ? 4.065 2.358 8.162 1.00 97.94 79 GLN A CA 1
ATOM 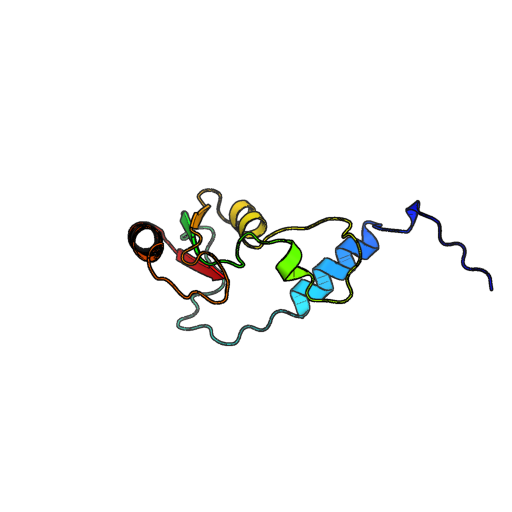590 C C . GLN A 1 79 ? 4.971 3.598 8.156 1.00 97.94 79 GLN A C 1
ATOM 592 O O . GLN A 1 79 ? 5.342 4.105 9.213 1.00 97.94 79 GLN A O 1
ATOM 597 N N . LYS A 1 80 ? 5.292 4.141 6.972 1.00 96.94 80 LYS A N 1
ATOM 598 C CA . LYS A 1 80 ? 5.997 5.432 6.846 1.00 96.94 80 LYS A CA 1
ATOM 599 C C . LYS A 1 80 ? 5.107 6.631 7.193 1.00 96.94 80 LYS A C 1
ATOM 601 O O . LYS A 1 80 ? 5.626 7.708 7.482 1.00 96.94 80 LYS A O 1
ATOM 606 N N . TYR A 1 81 ? 3.784 6.475 7.125 1.00 96.56 81 TYR A N 1
ATOM 607 C CA . TYR A 1 81 ? 2.815 7.539 7.385 1.00 96.56 81 TYR A CA 1
ATOM 608 C C . TYR A 1 81 ? 2.405 7.614 8.865 1.00 96.56 81 TYR A C 1
ATOM 610 O O . TYR A 1 81 ? 2.390 8.706 9.435 1.00 96.56 81 TYR A O 1
ATOM 618 N N . VAL A 1 82 ? 2.119 6.465 9.488 1.00 97.44 82 VAL A N 1
ATOM 619 C CA . VAL A 1 82 ? 1.799 6.294 10.914 1.00 97.44 82 VAL A CA 1
ATOM 620 C C . VAL A 1 82 ? 2.701 5.192 11.469 1.00 97.44 82 VAL A C 1
ATOM 622 O O . VAL A 1 82 ? 2.615 4.043 11.050 1.00 97.44 82 VAL A O 1
ATOM 625 N N . ALA A 1 83 ? 3.573 5.531 12.420 1.00 95.38 83 ALA A N 1
ATOM 626 C CA . ALA A 1 83 ? 4.592 4.600 12.914 1.00 95.38 83 ALA A CA 1
ATOM 627 C C . ALA A 1 83 ? 3.996 3.364 13.617 1.00 95.38 83 ALA A C 1
ATOM 629 O O . ALA A 1 83 ? 4.501 2.258 13.448 1.00 95.38 83 ALA A O 1
ATOM 630 N N . ASN A 1 84 ? 2.904 3.534 14.371 1.00 97.50 84 ASN A N 1
ATOM 631 C CA . ASN A 1 84 ? 2.193 2.429 15.018 1.00 97.50 84 ASN A CA 1
ATOM 632 C C . ASN A 1 84 ? 1.167 1.809 14.055 1.00 97.50 84 ASN A C 1
ATOM 634 O O . ASN A 1 84 ? -0.043 1.945 14.230 1.00 97.50 84 ASN A O 1
ATOM 638 N N . THR A 1 85 ? 1.666 1.187 12.991 1.00 98.31 85 THR A N 1
ATOM 639 C CA . THR A 1 85 ? 0.848 0.485 12.000 1.00 98.31 85 THR A CA 1
ATOM 640 C C . THR A 1 85 ? 1.077 -1.017 12.117 1.00 98.31 85 THR A C 1
ATOM 642 O O . THR A 1 85 ? 2.193 -1.490 11.894 1.00 98.31 85 THR A O 1
ATOM 645 N N . LEU A 1 86 ? 0.015 -1.763 12.421 1.00 98.31 86 LEU A N 1
ATOM 646 C CA . LEU A 1 86 ? 0.025 -3.224 12.507 1.00 98.31 86 LEU A CA 1
ATOM 647 C C . LEU A 1 86 ? -0.739 -3.835 11.334 1.00 98.31 86 LEU A C 1
ATOM 649 O O . LEU A 1 86 ? -1.732 -3.279 10.868 1.00 98.31 86 LEU A O 1
ATOM 653 N N . TYR A 1 87 ? -0.253 -4.974 10.850 1.00 98.50 87 TYR A N 1
ATOM 654 C CA . TYR A 1 87 ? -0.835 -5.695 9.724 1.00 98.50 87 TYR A CA 1
ATOM 655 C C . TYR A 1 87 ? -1.563 -6.943 10.198 1.00 98.50 87 TYR A C 1
ATOM 657 O O . TYR A 1 87 ? -1.003 -7.716 10.972 1.00 98.50 87 TYR A O 1
ATOM 665 N N . TYR A 1 88 ? -2.755 -7.163 9.652 1.00 98.12 88 TYR A N 1
ATOM 666 C CA . TYR A 1 88 ? -3.513 -8.393 9.822 1.00 98.12 88 TYR A CA 1
ATOM 667 C C . TYR A 1 88 ? -3.997 -8.882 8.453 1.00 98.12 88 TYR A C 1
ATOM 669 O O . TYR A 1 88 ? -4.600 -8.111 7.708 1.00 98.12 88 TYR A O 1
ATOM 677 N N . PRO A 1 89 ? -3.773 -10.149 8.081 1.00 96.69 89 PRO A N 1
ATOM 678 C CA . PRO A 1 89 ? -4.217 -10.653 6.784 1.00 96.69 89 PRO A CA 1
ATOM 679 C C . PRO A 1 89 ? -5.740 -10.589 6.629 1.00 96.69 89 PRO A C 1
ATOM 681 O O . PRO A 1 89 ? -6.223 -10.204 5.568 1.00 96.69 89 PRO A O 1
ATOM 684 N N . GLY A 1 90 ? -6.502 -10.912 7.682 1.00 97.06 90 GLY A N 1
ATOM 685 C CA . GLY A 1 90 ? -7.967 -11.005 7.649 1.00 97.06 90 GLY A CA 1
ATOM 686 C C . GLY A 1 90 ? -8.466 -12.193 6.820 1.00 97.06 90 GLY A C 1
ATOM 687 O O . GLY A 1 90 ? -9.250 -12.983 7.313 1.00 97.06 90 GLY A O 1
ATOM 688 N N . CYS A 1 91 ? -7.948 -12.380 5.611 1.00 96.31 91 CYS A N 1
ATOM 689 C CA . CYS A 1 91 ? -8.105 -13.573 4.787 1.00 96.31 91 CYS A CA 1
ATOM 690 C C . CYS A 1 91 ? -6.719 -14.076 4.359 1.00 96.31 91 CYS A C 1
ATOM 692 O O . CYS A 1 91 ? -5.781 -13.288 4.222 1.00 96.31 91 CYS A O 1
ATOM 694 N N . GLU A 1 92 ? -6.585 -15.373 4.086 1.00 93.62 92 GLU A N 1
ATOM 695 C CA . GLU A 1 92 ? -5.335 -15.956 3.564 1.00 93.62 92 GLU A CA 1
ATOM 696 C C . GLU A 1 92 ? -4.993 -15.420 2.154 1.00 93.62 92 GLU A C 1
ATOM 698 O O . GLU A 1 92 ? -3.832 -15.150 1.809 1.00 93.62 92 GLU A O 1
ATOM 703 N N . ASP A 1 93 ? -6.023 -15.200 1.338 1.00 93.56 93 ASP A N 1
ATOM 704 C CA . ASP A 1 93 ? -5.931 -14.667 -0.015 1.00 93.56 93 ASP A CA 1
ATOM 705 C C . ASP A 1 93 ? -7.172 -13.844 -0.406 1.00 93.56 93 ASP A C 1
ATOM 707 O O . ASP A 1 93 ? -8.078 -13.620 0.396 1.00 93.56 93 ASP A O 1
ATOM 711 N N . VAL A 1 94 ? -7.184 -13.368 -1.654 1.00 92.75 94 VAL A N 1
ATOM 712 C CA . VAL A 1 94 ? -8.270 -12.555 -2.224 1.00 92.75 94 VAL A CA 1
ATOM 713 C C . VAL A 1 94 ? -9.566 -13.335 -2.452 1.00 92.75 94 VAL A C 1
ATOM 715 O O . VAL A 1 94 ? -10.621 -12.716 -2.536 1.00 92.75 94 VAL A O 1
ATOM 718 N N . ALA A 1 95 ? -9.512 -14.669 -2.557 1.00 94.75 95 ALA A N 1
ATOM 719 C CA . ALA A 1 95 ? -10.715 -15.488 -2.688 1.00 94.75 95 ALA A CA 1
ATOM 720 C C . ALA A 1 95 ? -11.478 -15.557 -1.358 1.00 94.75 95 ALA A C 1
ATOM 722 O O . ALA A 1 95 ? -12.698 -15.699 -1.374 1.00 94.75 95 ALA A O 1
ATOM 723 N N . CYS A 1 96 ? -10.763 -15.420 -0.234 1.00 96.00 96 CYS A N 1
ATOM 724 C CA . CYS A 1 96 ? -11.307 -15.306 1.119 1.00 96.00 96 CYS A CA 1
ATOM 725 C C . CYS A 1 96 ? -12.416 -16.333 1.413 1.00 96.00 96 CYS A C 1
ATOM 727 O O . CYS A 1 96 ? -13.537 -15.999 1.790 1.00 96.00 96 CYS A O 1
ATOM 729 N N . ILE A 1 97 ? -12.098 -17.613 1.210 1.00 96.88 97 ILE A N 1
ATOM 730 C CA . ILE A 1 97 ? -13.050 -18.723 1.378 1.00 96.88 97 ILE A CA 1
ATOM 731 C C . ILE A 1 97 ? -13.304 -19.112 2.846 1.00 96.88 97 ILE A C 1
ATOM 733 O O . ILE A 1 97 ? -14.168 -19.941 3.116 1.00 96.88 97 ILE A O 1
ATOM 737 N N . SER A 1 98 ? -12.535 -18.552 3.782 1.00 95.25 98 SER A N 1
ATOM 738 C CA . SER A 1 98 ? -12.547 -18.868 5.213 1.00 95.25 98 SER A CA 1
ATOM 739 C C . SER A 1 98 ? -12.478 -17.584 6.039 1.00 95.25 98 SER A C 1
ATOM 741 O O . SER A 1 98 ? -11.814 -16.625 5.645 1.00 95.25 98 SER A O 1
ATOM 743 N N . ASP A 1 99 ? -13.130 -17.595 7.201 1.00 95.69 99 ASP A N 1
ATOM 744 C CA . ASP A 1 99 ? -13.183 -16.506 8.181 1.00 95.69 99 ASP A CA 1
ATOM 745 C C . ASP A 1 99 ? -12.314 -16.764 9.430 1.00 95.69 99 ASP A C 1
ATOM 747 O O . ASP A 1 99 ? -12.319 -15.969 10.371 1.00 95.69 99 ASP A O 1
ATOM 751 N N . ASN A 1 100 ? -11.520 -17.840 9.439 1.00 96.94 100 ASN A N 1
ATOM 752 C CA . ASN A 1 100 ? -10.618 -18.220 10.537 1.00 96.94 100 ASN A CA 1
ATOM 753 C C . ASN A 1 100 ? -9.706 -17.078 11.039 1.00 96.94 100 ASN A C 1
ATOM 755 O O . ASN A 1 100 ? -9.358 -17.048 12.218 1.00 96.94 100 ASN A O 1
ATOM 759 N N . LEU A 1 101 ? -9.333 -16.136 10.168 1.00 97.06 101 LEU A N 1
ATOM 760 C CA . LEU A 1 101 ? -8.468 -14.993 10.486 1.00 97.06 101 LEU A CA 1
ATOM 761 C C . LEU A 1 101 ? -9.244 -13.701 10.815 1.00 97.06 101 LEU A C 1
ATOM 763 O O . LEU A 1 101 ? -8.636 -12.677 11.137 1.00 97.06 101 LEU A O 1
ATOM 767 N N . PHE A 1 102 ? -10.583 -13.724 10.787 1.00 97.25 102 PHE A N 1
ATOM 768 C CA . PHE A 1 102 ? -11.404 -12.542 11.081 1.00 97.25 102 PHE A CA 1
ATOM 769 C C . PHE A 1 102 ? -11.331 -12.175 12.557 1.00 97.25 102 PHE A C 1
ATOM 771 O O . PHE A 1 102 ? -11.308 -10.991 12.880 1.00 97.25 102 PHE A O 1
ATOM 778 N N . GLY A 1 103 ? -11.266 -13.167 13.451 1.00 97.62 103 GLY A N 1
ATOM 779 C CA . GLY A 1 103 ? -11.245 -12.938 14.898 1.00 97.62 103 GLY A CA 1
ATOM 780 C C . GLY A 1 103 ? -10.121 -11.991 15.324 1.00 97.62 103 GLY A C 1
ATOM 781 O O . GLY A 1 103 ? -10.388 -10.958 15.935 1.00 97.62 103 GLY A O 1
ATOM 782 N N . GLU A 1 104 ? -8.883 -12.290 14.924 1.00 96.81 104 GLU A N 1
ATOM 783 C CA . GLU A 1 104 ? -7.715 -11.451 15.224 1.00 96.81 104 GLU A CA 1
ATOM 784 C C . GLU A 1 104 ? -7.831 -10.056 14.587 1.00 96.81 104 GLU A C 1
ATOM 786 O O . GLU A 1 104 ? -7.554 -9.042 15.235 1.00 96.81 104 GLU A O 1
ATOM 791 N N . ALA A 1 105 ? -8.276 -9.986 13.329 1.00 97.38 105 ALA A N 1
ATOM 792 C CA . ALA A 1 105 ? -8.431 -8.727 12.610 1.00 97.38 105 ALA A CA 1
ATOM 793 C C . ALA A 1 105 ? -9.480 -7.812 13.273 1.00 97.38 105 ALA A C 1
ATOM 795 O O . ALA A 1 105 ? -9.233 -6.620 13.461 1.00 97.38 105 ALA A O 1
ATOM 796 N N . LEU A 1 106 ? -10.629 -8.366 13.675 1.00 97.31 106 LEU A N 1
ATOM 797 C CA . LEU A 1 106 ? -11.713 -7.648 14.349 1.00 97.31 106 LEU A CA 1
ATOM 798 C C . LEU A 1 106 ? -11.321 -7.213 15.761 1.00 97.31 106 LEU A C 1
ATOM 800 O O . LEU A 1 106 ? -11.620 -6.088 16.165 1.00 97.31 106 LEU A O 1
ATOM 804 N N . GLU A 1 107 ? -10.639 -8.077 16.512 1.00 97.38 107 GLU A N 1
ATOM 805 C CA . GLU A 1 107 ? -10.179 -7.743 17.856 1.00 97.38 107 GLU A CA 1
ATOM 806 C C . GLU A 1 107 ? -9.252 -6.519 17.832 1.00 97.38 107 GLU A C 1
ATOM 808 O O . GLU A 1 107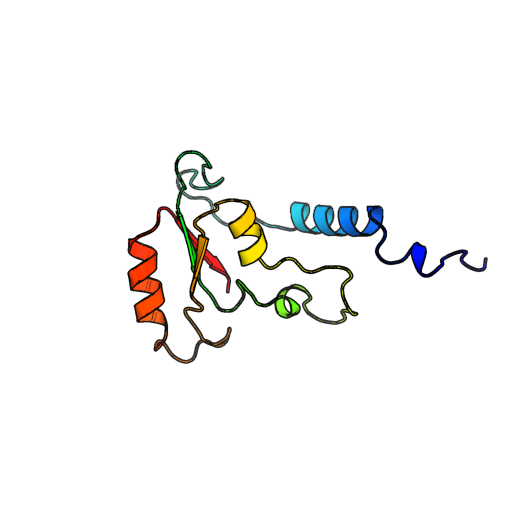 ? -9.392 -5.612 18.655 1.00 97.38 107 GLU A O 1
ATOM 813 N N . ASN A 1 108 ? -8.334 -6.461 16.865 1.00 97.00 108 ASN A N 1
ATOM 814 C CA . ASN A 1 108 ? -7.362 -5.376 16.768 1.00 97.00 108 ASN A CA 1
ATOM 815 C C . ASN A 1 108 ? -7.905 -4.125 16.068 1.00 97.00 108 ASN A C 1
ATOM 817 O O . ASN A 1 108 ? -7.511 -3.016 16.427 1.00 97.00 108 ASN A O 1
ATOM 821 N N . ALA A 1 109 ? -8.857 -4.266 15.141 1.00 97.81 109 ALA A N 1
ATOM 822 C CA . ALA A 1 109 ? -9.539 -3.134 14.511 1.00 97.81 109 ALA A CA 1
ATOM 823 C C . ALA A 1 109 ? -10.234 -2.215 15.534 1.00 97.81 109 ALA A C 1
ATOM 825 O O . ALA A 1 109 ? -10.276 -1.003 15.343 1.00 97.81 109 ALA A O 1
ATOM 826 N N . ASN A 1 110 ? -10.731 -2.773 16.642 1.00 96.06 110 ASN A N 1
ATOM 827 C CA . ASN A 1 110 ? -11.396 -2.017 17.711 1.00 96.06 110 ASN A CA 1
ATOM 828 C C . ASN A 1 110 ? -10.429 -1.280 18.661 1.00 96.06 110 ASN A C 1
ATOM 830 O O . ASN A 1 110 ? -10.879 -0.560 19.551 1.00 96.06 110 ASN A O 1
ATOM 834 N N . LYS A 1 111 ? -9.113 -1.473 18.506 1.00 97.50 111 LYS A N 1
ATOM 835 C CA . LYS A 1 111 ? -8.071 -0.940 19.402 1.00 97.50 111 LYS A CA 1
ATOM 836 C C . LYS A 1 111 ? -7.214 0.156 18.752 1.00 97.50 111 LYS A C 1
ATOM 838 O O . LYS A 1 111 ? -6.252 0.605 19.370 1.00 97.50 111 LYS A O 1
ATOM 843 N N . VAL A 1 112 ? -7.527 0.561 17.519 1.00 98.06 112 VAL A N 1
ATOM 844 C CA . VAL A 1 112 ? -6.752 1.533 16.730 1.00 98.06 112 VAL A CA 1
ATOM 845 C C . VAL A 1 112 ? -7.594 2.738 16.313 1.00 98.06 112 VAL A C 1
ATOM 847 O O . VAL A 1 112 ? -8.820 2.669 16.273 1.00 98.06 112 VAL A O 1
ATOM 850 N N . ASP A 1 113 ? -6.937 3.840 15.952 1.00 97.94 113 ASP A N 1
ATOM 851 C CA . ASP A 1 113 ? -7.611 5.093 15.576 1.00 97.94 113 ASP A CA 1
ATOM 852 C C . ASP A 1 113 ? -8.259 5.028 14.185 1.00 97.94 113 ASP A C 1
ATOM 854 O O . ASP A 1 113 ? -9.244 5.718 13.907 1.00 97.94 113 ASP A O 1
ATOM 858 N N . ALA A 1 114 ? -7.680 4.235 13.282 1.00 97.69 114 ALA A N 1
ATOM 859 C CA . ALA A 1 114 ? -8.221 4.012 11.951 1.00 97.69 114 ALA A CA 1
ATOM 860 C C . ALA A 1 114 ? -7.839 2.634 11.399 1.00 97.69 114 ALA A C 1
ATOM 862 O O . ALA A 1 114 ? -6.813 2.044 11.746 1.00 97.69 114 ALA A O 1
ATOM 863 N N . VAL A 1 115 ? -8.679 2.143 10.491 1.00 98.19 115 VAL A N 1
ATOM 864 C CA . VAL A 1 115 ? -8.488 0.875 9.787 1.00 98.19 115 VAL A CA 1
ATOM 865 C C . VAL A 1 115 ? -8.361 1.163 8.297 1.00 98.19 115 VAL A C 1
ATOM 867 O O . VAL A 1 115 ? -9.175 1.896 7.733 1.00 98.19 115 VAL A O 1
ATOM 870 N N . VAL A 1 116 ? -7.357 0.573 7.653 1.00 98.31 116 VAL A N 1
ATOM 871 C CA . VAL A 1 116 ? -7.197 0.598 6.195 1.00 98.31 116 VAL A CA 1
ATOM 872 C C . VAL A 1 116 ? -7.331 -0.825 5.676 1.00 98.31 116 VAL A C 1
ATOM 874 O O . VAL A 1 116 ? -6.495 -1.672 5.975 1.00 98.31 116 VAL A O 1
ATOM 877 N N . VAL A 1 117 ? -8.380 -1.084 4.899 1.00 97.81 117 VAL A N 1
ATOM 878 C CA . VAL A 1 117 ? -8.625 -2.400 4.298 1.00 97.81 117 VAL A CA 1
ATOM 879 C C . VAL A 1 117 ? -8.114 -2.407 2.856 1.00 97.81 117 VAL A C 1
ATOM 881 O O . VAL A 1 117 ? -8.438 -1.499 2.092 1.00 97.81 117 VAL A O 1
ATOM 884 N N . VAL A 1 118 ? -7.320 -3.414 2.485 1.00 97.62 118 VAL A N 1
ATOM 885 C CA . VAL A 1 118 ? -6.715 -3.569 1.154 1.00 97.62 118 VAL A CA 1
ATOM 886 C C . VAL A 1 118 ? -7.044 -4.963 0.608 1.00 97.62 118 VAL A C 1
ATOM 888 O O . VAL A 1 118 ? -6.481 -5.965 1.061 1.00 97.62 118 VAL A O 1
ATOM 891 N N . VAL A 1 119 ? -7.956 -5.014 -0.366 1.00 93.50 119 VAL A N 1
ATOM 892 C CA . VAL A 1 119 ? -8.496 -6.241 -0.990 1.00 93.50 119 VAL A CA 1
ATOM 893 C C . VAL A 1 119 ? -8.221 -6.319 -2.477 1.00 93.50 119 VAL A C 1
ATOM 895 O O . VAL A 1 119 ? -7.726 -5.319 -3.044 1.00 93.50 119 VAL A O 1
#

Secondary structure (DSSP, 8-state):
------TTTTT-HHHHHHHHHHHHHH------STT-PSPPTTT--EEEEESTTTT-TGGGG-SS----S----HHHHHHHH-SEEEEE-SSSSTT----TTHHHHHHHHTTSSEEEE--

Radius of gyration: 17.78 Å; chains: 1; bounding box: 40×34×55 Å

Foldseek 3Di:
DDDPDDVCNPPDPVVVVVVVVCVVVPDDDPDDPPPPPPPDLVQFQAEEEEAQQQPDFVVVQPDPDDDDPDTAGNQNVVCVSHVRYDYFHCANHPVRPDRPRVVVSVVVCVVGRYYHYDD

Organism: Pinus taeda (NCBI:txid3352)

InterPro domains:
  IPR002772 Glycoside hydrolase family 3 C-terminal domain [PF01915] (27-119)
  IPR036881 Glycoside hydrolase family 3 C-terminal domain superfamily [G3DSA:3.40.50.1700] (11-119)
  IPR036881 Glycoside hydrolase family 3 C-terminal domain superfamily [SSF52279] (27-119)
  IPR044993 Beta-D-xylosidase [PTHR42721] (3-119)